Protein AF-A0A5P2HBA6-F1 (afdb_monomer_lite)

Radius of gyration: 12.89 Å; chains: 1; bounding box: 33×20×37 Å

pLDDT: mean 88.36, std 14.27, range [44.12, 98.25]

Sequence (78 aa):
MTTFFPTLPASPYTVAVYPIQQEPGVWFPTYLIRRYAAGIERVVANVTMRGSTHRTKCEAIRAGMTAGAAEIRKLGRA

Organism: NCBI:txid82633

Secondary structure (DSSP, 8-state):
--EEEES-TT-SEEEEEEEEEEETTEEEEEEEEEEEETTEEEEEEEEE-TT--BSSHHHHHHHHHHHHHHHHHHHTT-

Structure (mmCIF, N/CA/C/O backbone):
data_AF-A0A5P2HBA6-F1
#
_entry.id   AF-A0A5P2HBA6-F1
#
loop_
_atom_site.group_PDB
_atom_site.id
_atom_site.type_symbol
_atom_site.label_atom_id
_atom_site.label_alt_id
_atom_site.label_comp_id
_atom_site.label_asym_id
_atom_site.label_entity_id
_atom_site.label_seq_id
_atom_site.pdbx_PDB_ins_code
_atom_site.Cartn_x
_atom_site.Cartn_y
_atom_site.Cartn_z
_atom_site.occupancy
_atom_site.B_iso_or_equiv
_atom_site.auth_seq_id
_atom_site.auth_comp_id
_atom_site.auth_asym_id
_at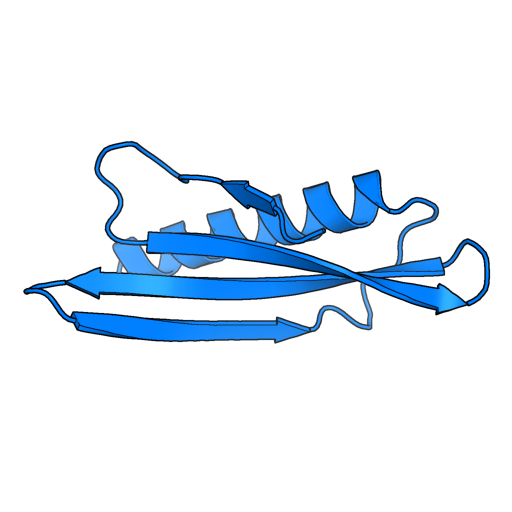om_site.auth_atom_id
_atom_site.pdbx_PDB_model_num
ATOM 1 N N . MET A 1 1 ? 13.243 2.053 0.570 1.00 44.12 1 MET A N 1
ATOM 2 C CA . MET A 1 1 ? 12.609 3.253 1.158 1.00 44.12 1 MET A CA 1
ATOM 3 C C . MET A 1 1 ? 11.104 3.049 1.126 1.00 44.12 1 MET A C 1
ATOM 5 O O . MET A 1 1 ? 10.526 3.096 0.048 1.00 44.12 1 MET A O 1
ATOM 9 N N . THR A 1 2 ? 10.527 2.692 2.272 1.00 49.56 2 THR A N 1
ATOM 10 C CA . THR A 1 2 ? 9.084 2.490 2.476 1.00 49.56 2 THR A CA 1
ATOM 11 C C . THR A 1 2 ? 8.425 3.854 2.611 1.00 49.56 2 THR A C 1
ATOM 13 O O . THR A 1 2 ? 8.915 4.672 3.387 1.00 49.56 2 THR A O 1
ATOM 16 N N . THR A 1 3 ? 7.347 4.117 1.877 1.00 55.94 3 THR A N 1
ATOM 17 C CA . THR A 1 3 ? 6.605 5.374 2.024 1.00 55.94 3 THR A CA 1
ATOM 18 C C . THR A 1 3 ? 5.248 5.071 2.641 1.00 55.94 3 THR A C 1
ATOM 20 O O . THR A 1 3 ? 4.435 4.356 2.055 1.00 55.94 3 THR A O 1
ATOM 23 N N . PHE A 1 4 ? 5.049 5.567 3.860 1.00 53.38 4 PHE A N 1
ATOM 24 C CA . PHE A 1 4 ? 3.781 5.516 4.575 1.00 53.38 4 PHE A CA 1
ATOM 25 C C . PHE A 1 4 ? 3.047 6.824 4.330 1.00 53.38 4 PHE A C 1
ATOM 27 O O . PHE A 1 4 ? 3.622 7.897 4.503 1.00 53.38 4 PHE A O 1
ATOM 34 N N . PHE A 1 5 ? 1.780 6.733 3.954 1.00 56.03 5 PHE A N 1
ATOM 35 C CA . PHE A 1 5 ? 0.943 7.905 3.765 1.00 56.03 5 PHE A CA 1
ATOM 36 C C . PHE A 1 5 ? -0.296 7.771 4.655 1.00 56.03 5 PHE A C 1
ATOM 38 O O . PHE A 1 5 ? -1.051 6.803 4.501 1.00 56.03 5 PHE A O 1
ATOM 45 N N . PRO A 1 6 ? -0.523 8.700 5.601 1.00 55.53 6 PRO A N 1
ATOM 46 C CA . PRO A 1 6 ? -1.791 8.755 6.311 1.00 55.53 6 PRO A CA 1
ATOM 47 C C . PRO A 1 6 ? -2.890 9.072 5.294 1.00 55.53 6 PRO A C 1
ATOM 49 O O . PRO A 1 6 ? -2.783 10.028 4.529 1.00 55.53 6 PRO A O 1
ATOM 52 N N . THR A 1 7 ? -3.925 8.234 5.237 1.00 55.66 7 THR A N 1
ATOM 53 C CA . THR A 1 7 ? -4.973 8.376 4.215 1.00 55.66 7 THR A CA 1
ATOM 54 C C . THR A 1 7 ? -5.978 9.472 4.561 1.00 55.66 7 THR A C 1
ATOM 56 O O . THR A 1 7 ? -6.437 10.144 3.645 1.00 55.66 7 THR A O 1
ATOM 59 N N . LEU A 1 8 ? -6.245 9.700 5.857 1.00 56.88 8 LEU A N 1
ATOM 60 C CA . LEU A 1 8 ? -6.972 10.832 6.457 1.00 56.88 8 LEU A CA 1
ATOM 61 C C . LEU A 1 8 ? -6.604 10.921 7.958 1.00 56.88 8 LEU A C 1
ATOM 63 O O . LEU A 1 8 ? -6.386 9.868 8.560 1.00 56.88 8 LEU A O 1
ATOM 67 N N . PRO A 1 9 ? -6.608 12.106 8.603 1.00 57.16 9 PRO A N 1
ATOM 68 C CA . PRO A 1 9 ? -6.274 12.256 10.030 1.00 57.16 9 PRO A CA 1
ATOM 69 C C . PRO A 1 9 ? -7.203 11.498 11.005 1.00 57.16 9 PRO A C 1
ATOM 71 O O . PRO A 1 9 ? -6.852 11.348 12.169 1.00 57.16 9 PRO A O 1
ATOM 74 N N . ALA A 1 10 ? -8.350 10.983 10.540 1.00 65.62 10 ALA A N 1
ATOM 75 C CA . ALA A 1 10 ? -9.304 10.195 11.332 1.00 65.62 10 ALA A CA 1
ATOM 76 C C . ALA A 1 10 ? -9.473 8.733 10.855 1.00 65.62 10 ALA A C 1
ATOM 78 O O . ALA A 1 10 ? -10.298 7.998 11.394 1.00 65.62 10 ALA A O 1
ATOM 79 N N . SER A 1 11 ? -8.735 8.295 9.827 1.00 76.44 11 SER A N 1
ATOM 80 C CA . SER A 1 11 ? -8.829 6.913 9.339 1.00 76.44 11 SER A CA 1
ATOM 81 C C . SER A 1 11 ? -8.013 5.989 10.246 1.00 76.44 11 SER A C 1
ATOM 83 O O . SER A 1 11 ? -6.815 6.230 10.407 1.00 76.44 11 SER A O 1
ATOM 85 N N . PRO A 1 12 ? -8.581 4.888 10.781 1.00 88.69 12 PRO A N 1
ATOM 86 C CA . PRO A 1 12 ? -7.797 3.901 11.521 1.00 88.69 12 PRO A CA 1
ATOM 87 C C . PRO A 1 12 ? -6.864 3.102 10.598 1.00 88.69 12 PRO A C 1
ATOM 89 O O . PRO A 1 12 ? -6.178 2.198 11.069 1.00 88.69 12 PRO A O 1
ATOM 92 N N . TYR A 1 13 ? -6.865 3.385 9.289 1.00 91.06 13 TYR A N 1
ATOM 93 C CA . TYR A 1 13 ? -6.126 2.646 8.280 1.00 91.06 13 TYR A CA 1
ATOM 94 C C . TYR A 1 13 ? -4.902 3.405 7.760 1.00 91.06 13 TYR A C 1
ATOM 96 O O . TYR A 1 13 ? -4.988 4.567 7.349 1.00 91.06 13 TYR A O 1
ATOM 104 N N . THR A 1 14 ? -3.780 2.700 7.659 1.00 91.19 14 THR A N 1
ATOM 105 C CA . THR A 1 14 ? -2.569 3.154 6.967 1.00 91.19 14 THR A CA 1
ATOM 106 C C . THR A 1 14 ? -2.337 2.323 5.710 1.00 91.19 14 THR A C 1
ATOM 108 O O . THR A 1 14 ? -2.670 1.139 5.676 1.00 91.19 14 THR A O 1
ATOM 111 N N . VAL A 1 15 ? -1.765 2.942 4.671 1.00 92.25 15 VAL A N 1
ATOM 112 C CA . VAL A 1 15 ? -1.298 2.246 3.462 1.00 92.25 15 VAL A CA 1
ATOM 113 C C . VAL A 1 15 ? 0.212 2.406 3.365 1.00 92.25 15 VAL A C 1
ATOM 115 O O . VAL A 1 15 ? 0.729 3.525 3.390 1.00 92.25 15 VAL A O 1
ATOM 118 N N . ALA A 1 16 ? 0.913 1.287 3.228 1.00 93.94 16 ALA A N 1
ATOM 119 C CA . ALA A 1 16 ? 2.313 1.241 2.834 1.00 93.94 16 ALA A CA 1
ATOM 120 C C . ALA A 1 16 ? 2.403 0.714 1.404 1.00 93.94 16 ALA A C 1
ATOM 122 O O . ALA A 1 16 ? 1.798 -0.313 1.094 1.00 93.94 16 ALA A O 1
ATOM 123 N N . VAL A 1 17 ? 3.159 1.392 0.540 1.00 96.38 17 VAL A N 1
ATOM 124 C CA . VAL A 1 17 ? 3.364 0.955 -0.848 1.00 96.38 17 VAL A CA 1
ATOM 125 C C . VAL A 1 17 ? 4.833 0.638 -1.089 1.00 96.38 17 VAL A C 1
ATOM 127 O O . VAL A 1 17 ? 5.728 1.424 -0.777 1.00 96.38 17 VAL A O 1
ATOM 130 N N . TYR A 1 18 ? 5.059 -0.524 -1.688 1.00 96.31 18 TYR A N 1
ATOM 131 C CA . TYR A 1 18 ? 6.351 -1.072 -2.054 1.00 96.31 18 TYR A CA 1
ATOM 132 C C . TYR A 1 18 ? 6.395 -1.220 -3.575 1.00 96.31 18 TYR A C 1
ATOM 134 O O . TYR A 1 18 ? 5.789 -2.144 -4.122 1.00 96.31 18 TYR A O 1
ATOM 142 N N . PRO A 1 19 ? 7.071 -0.311 -4.291 1.00 96.06 19 PRO A N 1
ATOM 143 C CA . PRO A 1 19 ? 7.315 -0.503 -5.709 1.00 96.06 19 PRO A CA 1
ATOM 144 C C . PRO A 1 19 ? 8.389 -1.581 -5.883 1.00 96.06 19 PRO A C 1
ATOM 146 O O . PRO A 1 19 ? 9.489 -1.463 -5.339 1.00 96.06 19 PRO A O 1
ATOM 149 N N . ILE A 1 20 ? 8.072 -2.620 -6.643 1.00 97.12 20 ILE A N 1
ATOM 150 C CA . ILE A 1 20 ? 8.979 -3.718 -6.961 1.00 97.12 20 ILE A CA 1
ATOM 151 C C . ILE A 1 20 ? 9.383 -3.574 -8.420 1.00 97.12 20 ILE A C 1
ATOM 153 O O . ILE A 1 20 ? 8.527 -3.450 -9.294 1.00 97.12 20 ILE A O 1
ATOM 157 N N . GLN A 1 21 ? 10.687 -3.574 -8.673 1.00 97.62 21 GLN A N 1
ATOM 158 C CA . GLN A 1 21 ? 11.222 -3.607 -10.023 1.00 97.62 21 GLN A CA 1
ATOM 159 C C . GLN A 1 21 ? 11.342 -5.066 -10.464 1.00 97.62 21 GLN A C 1
ATOM 161 O O . GLN A 1 21 ? 12.111 -5.817 -9.871 1.00 97.62 21 GLN A O 1
ATOM 166 N N . GLN A 1 22 ? 10.558 -5.474 -11.462 1.00 93.38 22 GLN A N 1
ATOM 167 C CA . GLN A 1 22 ? 10.643 -6.819 -12.035 1.00 93.38 22 GLN A CA 1
ATOM 168 C C . GLN A 1 22 ? 11.845 -6.928 -12.976 1.00 93.38 22 GLN A C 1
ATOM 170 O O . GLN A 1 22 ? 12.622 -7.871 -12.891 1.00 93.38 22 GLN A O 1
ATOM 175 N N . GLU A 1 23 ? 11.990 -5.928 -13.843 1.00 95.62 23 GLU A N 1
ATOM 176 C CA . GLU A 1 23 ? 13.036 -5.799 -14.857 1.00 95.62 23 GLU A CA 1
ATOM 177 C C . GLU A 1 23 ? 13.489 -4.330 -14.929 1.00 95.62 23 GLU A C 1
ATOM 179 O O . GLU A 1 23 ? 12.792 -3.437 -14.424 1.00 95.62 23 GLU A O 1
ATOM 184 N N . PRO A 1 24 ? 14.649 -4.018 -15.535 1.00 96.81 24 PRO A N 1
ATOM 185 C CA . PRO A 1 24 ? 15.054 -2.639 -15.804 1.00 96.81 24 PRO A CA 1
ATOM 186 C C . PRO A 1 24 ? 13.913 -1.810 -16.426 1.00 96.81 24 PRO A C 1
ATOM 188 O O . PRO A 1 24 ? 13.442 -2.104 -17.516 1.00 96.81 24 PRO A O 1
ATOM 191 N N . GLY A 1 25 ? 13.429 -0.786 -15.710 1.00 96.62 25 GLY A N 1
ATOM 192 C CA . GLY A 1 25 ? 12.317 0.059 -16.168 1.00 96.62 25 GLY A CA 1
ATOM 193 C C . GLY A 1 25 ? 10.903 -0.526 -16.032 1.00 96.62 25 GLY A C 1
ATOM 194 O O . GLY A 1 25 ? 9.956 0.164 -16.390 1.00 96.62 25 GLY A O 1
ATOM 195 N N . VAL A 1 26 ? 10.719 -1.733 -15.486 1.00 97.75 26 VAL A N 1
ATOM 196 C CA . VAL A 1 26 ? 9.394 -2.345 -15.275 1.00 97.75 26 VAL A CA 1
ATOM 197 C C . VAL A 1 26 ? 9.107 -2.465 -13.784 1.00 97.75 26 VAL A C 1
ATOM 199 O O . VAL A 1 26 ? 9.734 -3.248 -13.069 1.00 97.75 26 VAL A O 1
ATOM 202 N N . TRP A 1 27 ? 8.135 -1.690 -13.315 1.00 98.25 27 TRP A N 1
ATOM 203 C CA . TRP A 1 27 ? 7.765 -1.584 -11.907 1.00 98.25 27 TRP A CA 1
ATOM 204 C C . TRP A 1 27 ? 6.330 -2.030 -11.681 1.00 98.25 27 TRP A C 1
ATOM 206 O O . TRP A 1 27 ? 5.453 -1.656 -12.447 1.00 98.25 27 TRP A O 1
ATOM 216 N N . PHE A 1 28 ? 6.051 -2.728 -10.589 1.00 97.88 28 PHE A N 1
ATOM 217 C CA . PHE A 1 28 ? 4.682 -2.966 -10.133 1.00 97.88 28 PHE A CA 1
ATOM 218 C C . PHE A 1 28 ? 4.559 -2.665 -8.634 1.00 97.88 28 PHE A C 1
ATOM 220 O O . PHE A 1 28 ? 5.527 -2.835 -7.885 1.00 97.88 28 PHE A O 1
ATOM 227 N N . PRO A 1 29 ? 3.399 -2.194 -8.153 1.00 97.56 29 PRO A N 1
ATOM 228 C CA . PRO A 1 29 ? 3.201 -1.972 -6.732 1.00 97.56 29 PRO A CA 1
ATOM 229 C C . PRO A 1 29 ? 2.790 -3.241 -5.990 1.00 97.56 29 PRO A C 1
ATOM 231 O O . PRO A 1 29 ? 1.973 -4.039 -6.447 1.00 97.56 29 PRO A O 1
ATOM 234 N N . THR A 1 30 ? 3.299 -3.372 -4.773 1.00 97.94 30 THR A N 1
ATOM 235 C CA . THR A 1 30 ? 2.645 -4.114 -3.694 1.00 97.94 30 THR A CA 1
ATOM 236 C C . THR A 1 30 ? 2.202 -3.111 -2.647 1.00 97.94 30 THR A C 1
ATOM 238 O O . THR A 1 30 ? 2.981 -2.228 -2.294 1.00 97.94 30 THR A O 1
ATOM 241 N N . TYR A 1 31 ? 0.976 -3.212 -2.149 1.00 96.25 31 TYR A N 1
ATOM 242 C CA . TYR A 1 31 ? 0.513 -2.366 -1.055 1.00 96.25 31 TYR A CA 1
ATOM 243 C C . TYR A 1 31 ? 0.015 -3.200 0.117 1.00 96.25 31 TYR A C 1
ATOM 245 O O . TYR A 1 31 ? -0.512 -4.300 -0.045 1.00 96.25 31 TYR A O 1
ATOM 253 N N . LEU A 1 32 ? 0.186 -2.649 1.311 1.00 96.56 32 LEU A N 1
ATOM 254 C CA . LEU A 1 32 ? -0.206 -3.265 2.562 1.00 96.56 32 LEU A CA 1
ATOM 255 C C . LEU A 1 32 ? -1.046 -2.271 3.357 1.00 96.56 32 LEU A C 1
ATOM 257 O O . LEU A 1 32 ? -0.644 -1.121 3.538 1.00 96.56 32 LEU A O 1
ATOM 261 N N . ILE A 1 33 ? -2.211 -2.721 3.816 1.00 95.06 33 ILE A N 1
ATOM 262 C CA . ILE A 1 33 ? -3.134 -1.928 4.625 1.00 95.06 33 ILE A CA 1
ATOM 263 C C . ILE A 1 33 ? -3.106 -2.463 6.042 1.00 95.06 33 ILE A C 1
ATOM 265 O O . ILE A 1 33 ? -3.314 -3.660 6.271 1.00 95.06 33 ILE A O 1
ATOM 269 N N . ARG A 1 34 ? -2.886 -1.566 6.997 1.00 94.00 34 ARG A N 1
ATOM 270 C CA . ARG A 1 34 ? -2.961 -1.882 8.422 1.00 94.00 34 ARG A CA 1
ATOM 271 C C . ARG A 1 34 ? -4.072 -1.083 9.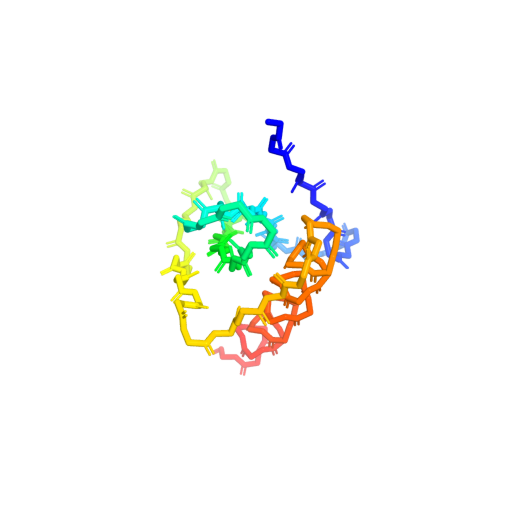056 1.00 94.00 34 ARG A C 1
ATOM 273 O O . ARG A 1 34 ? -4.259 0.076 8.708 1.00 94.00 34 ARG A O 1
ATOM 280 N N . ARG A 1 35 ? -4.792 -1.698 9.982 1.00 92.94 35 ARG A N 1
ATOM 281 C CA . ARG A 1 35 ? -5.780 -1.046 10.833 1.00 92.94 35 ARG A CA 1
ATOM 282 C C . ARG A 1 35 ? -5.229 -0.975 12.247 1.00 92.94 35 ARG A C 1
ATOM 284 O O . ARG A 1 35 ? -4.852 -2.011 12.792 1.00 92.94 35 ARG A O 1
ATOM 291 N N . TYR A 1 36 ? -5.226 0.210 12.838 1.00 88.50 36 TYR A N 1
ATOM 292 C CA . TYR A 1 36 ? -4.948 0.395 14.255 1.00 88.50 36 TYR A CA 1
ATOM 293 C C . TYR A 1 36 ? -6.260 0.627 15.003 1.00 88.50 36 TYR A C 1
ATOM 295 O O . TYR A 1 36 ? -7.006 1.554 14.690 1.00 88.50 36 TYR A O 1
ATOM 303 N N . ALA A 1 37 ? -6.574 -0.233 15.968 1.00 85.81 37 ALA A N 1
ATOM 304 C CA . ALA A 1 37 ? -7.766 -0.095 16.799 1.00 85.81 37 ALA A CA 1
ATOM 305 C C . ALA A 1 37 ? -7.509 -0.670 18.192 1.00 85.81 37 ALA A C 1
ATOM 307 O O . ALA A 1 37 ? -6.957 -1.762 18.314 1.00 85.81 37 ALA A O 1
ATOM 308 N N . ALA A 1 38 ? -7.929 0.060 19.231 1.00 86.06 38 ALA A N 1
ATOM 309 C CA . ALA A 1 38 ? -7.788 -0.350 20.632 1.00 86.06 38 ALA A CA 1
ATOM 310 C C . ALA A 1 38 ? -6.353 -0.780 21.010 1.00 86.06 38 ALA A C 1
ATOM 312 O O . ALA A 1 38 ? -6.151 -1.784 21.685 1.00 86.06 38 ALA A O 1
ATOM 313 N N . GLY A 1 39 ? -5.345 -0.048 20.526 1.00 87.56 39 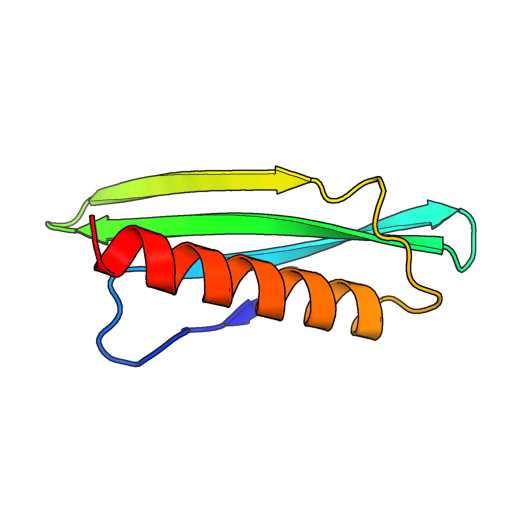GLY A N 1
ATOM 314 C CA . GLY A 1 39 ? -3.939 -0.346 20.814 1.00 87.56 39 GLY A CA 1
ATOM 315 C C . GLY A 1 39 ? -3.310 -1.442 19.942 1.00 87.56 39 GLY A C 1
ATOM 316 O O . GLY A 1 39 ? -2.110 -1.680 20.048 1.00 87.56 39 GLY A O 1
ATOM 317 N N . ILE A 1 40 ? -4.089 -2.103 19.076 1.00 89.75 40 ILE A N 1
ATOM 318 C CA . ILE A 1 40 ? -3.652 -3.260 18.286 1.00 89.75 40 ILE A CA 1
ATOM 319 C C . ILE A 1 40 ? -3.551 -2.885 16.805 1.00 89.75 40 ILE A C 1
ATOM 321 O O . ILE A 1 40 ? -4.509 -2.389 16.208 1.00 89.75 40 ILE A O 1
ATOM 325 N N . GLU A 1 41 ? -2.405 -3.189 16.194 1.00 90.56 41 GLU A N 1
ATOM 326 C CA . GLU A 1 41 ? -2.201 -3.124 14.745 1.00 90.56 41 GLU A CA 1
ATOM 327 C C . GLU A 1 41 ? -2.562 -4.473 14.101 1.00 90.56 41 GLU A C 1
ATOM 329 O O . GLU A 1 41 ? -2.112 -5.530 14.544 1.00 90.56 41 GLU A O 1
ATOM 334 N N . ARG A 1 42 ? -3.378 -4.456 13.041 1.00 93.88 42 ARG A N 1
ATOM 335 C CA . ARG A 1 42 ? -3.714 -5.646 12.243 1.00 93.88 42 ARG A CA 1
ATOM 336 C C . ARG A 1 42 ? -3.507 -5.374 10.765 1.00 93.88 42 ARG A C 1
ATOM 338 O O . ARG A 1 42 ? -3.978 -4.359 10.258 1.00 93.88 42 ARG A O 1
ATOM 345 N N . VAL A 1 43 ? -2.866 -6.298 10.055 1.00 94.25 43 VAL A N 1
ATOM 346 C CA . VAL A 1 43 ? -2.827 -6.269 8.587 1.00 94.25 43 VAL A CA 1
ATOM 347 C C . VAL A 1 43 ? -4.183 -6.734 8.068 1.00 94.25 43 VAL A C 1
ATOM 349 O O . VAL A 1 43 ? -4.616 -7.839 8.380 1.00 94.25 43 VAL A O 1
ATOM 352 N N . VAL A 1 44 ? -4.855 -5.883 7.298 1.00 95.06 44 VAL A N 1
ATOM 353 C CA . VAL A 1 44 ? -6.192 -6.160 6.740 1.00 95.06 44 VAL A CA 1
ATOM 354 C C . VAL A 1 44 ? -6.164 -6.361 5.227 1.00 95.06 44 VAL A C 1
ATOM 356 O O . VAL A 1 44 ? -7.095 -6.932 4.674 1.00 95.06 44 VAL A O 1
ATOM 359 N N . ALA A 1 45 ? -5.087 -5.943 4.557 1.00 95.75 45 ALA A N 1
ATOM 360 C CA . ALA A 1 45 ? -4.830 -6.289 3.164 1.00 95.75 45 ALA A CA 1
ATOM 361 C C . ALA A 1 45 ? -3.323 -6.333 2.887 1.00 95.75 45 ALA A C 1
ATOM 363 O O . ALA A 1 45 ? -2.568 -5.501 3.391 1.00 95.75 45 ALA A O 1
ATOM 364 N N . ASN A 1 46 ? -2.898 -7.275 2.050 1.00 96.94 46 ASN A N 1
ATOM 365 C CA . ASN A 1 46 ? -1.557 -7.343 1.480 1.00 96.94 46 ASN A CA 1
ATOM 366 C C . ASN A 1 46 ? -1.701 -7.789 0.024 1.00 96.94 46 ASN A C 1
ATOM 368 O O . ASN A 1 46 ? -2.025 -8.946 -0.237 1.00 96.94 46 ASN A O 1
ATOM 372 N N . VAL A 1 47 ? -1.551 -6.853 -0.910 1.00 97.62 47 VAL A N 1
ATOM 373 C CA . VAL A 1 47 ? -1.911 -7.062 -2.314 1.00 97.62 47 VAL A CA 1
ATOM 374 C C . VAL A 1 47 ? -0.725 -6.744 -3.205 1.00 97.62 47 VAL A C 1
ATOM 376 O O . VAL A 1 47 ? -0.203 -5.630 -3.207 1.00 97.62 47 VAL A O 1
ATOM 379 N N . THR A 1 48 ? -0.337 -7.725 -4.012 1.00 97.88 48 THR A N 1
ATOM 380 C CA . THR A 1 48 ? 0.701 -7.597 -5.036 1.00 97.88 48 THR A CA 1
ATOM 381 C C . THR A 1 48 ? 0.046 -7.423 -6.404 1.00 97.88 48 THR A C 1
ATOM 383 O O . THR A 1 48 ? -0.617 -8.330 -6.901 1.00 97.88 48 THR A O 1
A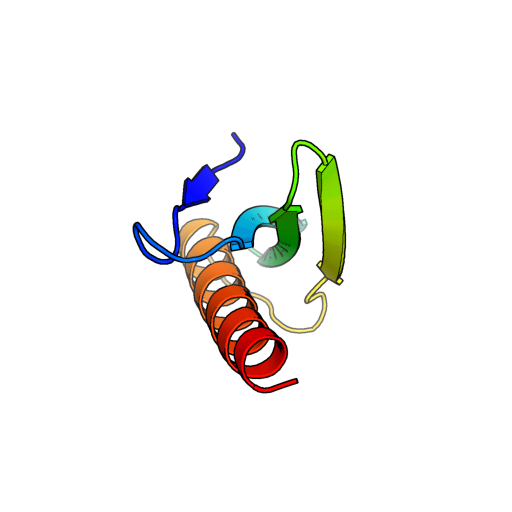TOM 386 N N . MET A 1 49 ? 0.262 -6.282 -7.056 1.00 96.88 49 MET A N 1
ATOM 387 C CA . MET A 1 49 ? -0.361 -5.953 -8.342 1.00 96.88 49 MET A CA 1
ATOM 388 C C . MET A 1 49 ? 0.533 -6.352 -9.528 1.00 96.88 49 MET A C 1
ATOM 390 O O . MET A 1 49 ? 0.849 -5.516 -10.368 1.00 96.88 49 MET A O 1
ATOM 394 N N . ARG A 1 50 ? 0.959 -7.624 -9.618 1.00 95.19 50 ARG A N 1
ATOM 395 C CA . ARG A 1 50 ? 1.922 -8.086 -10.652 1.00 95.19 50 ARG A CA 1
ATOM 396 C C . ARG A 1 50 ? 1.488 -7.790 -12.093 1.00 95.19 50 ARG A C 1
ATOM 398 O O . ARG A 1 50 ? 2.338 -7.536 -12.933 1.00 95.19 50 ARG A O 1
ATOM 405 N N . GLY A 1 51 ? 0.182 -7.806 -12.371 1.00 94.56 51 GLY A N 1
ATOM 406 C CA . GLY A 1 51 ? -0.366 -7.479 -13.695 1.00 94.56 51 GLY A CA 1
ATOM 407 C C . GLY A 1 51 ? -0.438 -5.979 -14.012 1.00 94.56 51 GLY A C 1
ATOM 408 O O . GLY A 1 51 ? -0.757 -5.619 -15.138 1.00 94.56 51 GLY A O 1
ATOM 409 N N . SER A 1 52 ? -0.160 -5.101 -13.042 1.00 94.81 52 SER A N 1
ATOM 410 C CA . SER A 1 52 ? -0.189 -3.642 -13.201 1.00 94.81 52 SER A CA 1
ATOM 411 C C . SER A 1 52 ? 1.236 -3.102 -13.233 1.00 94.81 52 SER A C 1
ATOM 413 O O . SER A 1 52 ? 1.793 -2.717 -12.202 1.00 94.81 52 SER A O 1
ATOM 415 N N . THR A 1 53 ? 1.836 -3.102 -14.420 1.00 97.31 53 THR A N 1
ATOM 416 C CA . THR A 1 53 ? 3.208 -2.636 -14.621 1.00 97.31 53 THR A CA 1
ATOM 417 C C . THR A 1 53 ? 3.264 -1.167 -15.041 1.00 97.31 53 THR A C 1
ATOM 419 O O . THR A 1 53 ? 2.370 -0.630 -15.693 1.00 97.31 53 THR A O 1
ATOM 422 N N . HIS A 1 54 ? 4.341 -0.497 -14.642 1.00 97.50 54 HIS A N 1
ATOM 423 C CA . HIS A 1 54 ? 4.594 0.923 -14.846 1.00 97.50 54 HIS A CA 1
ATOM 424 C C . HIS A 1 54 ? 6.054 1.147 -15.237 1.00 97.50 54 HIS A C 1
ATOM 426 O O . HIS A 1 54 ? 6.932 0.370 -14.857 1.00 97.50 54 HIS A O 1
ATOM 432 N N . ARG A 1 55 ? 6.327 2.231 -15.971 1.00 97.38 55 ARG A N 1
ATOM 433 C CA . ARG A 1 55 ? 7.677 2.526 -16.480 1.00 97.38 55 ARG A CA 1
ATOM 434 C C . ARG A 1 55 ? 8.578 3.146 -15.420 1.00 97.38 55 ARG A C 1
ATOM 436 O O . ARG A 1 55 ? 9.802 3.103 -15.518 1.00 97.38 55 ARG A O 1
ATOM 443 N N . THR A 1 56 ? 7.977 3.729 -14.387 1.00 97.38 56 THR A N 1
ATOM 444 C CA . THR A 1 56 ? 8.711 4.386 -13.308 1.00 97.38 56 THR A CA 1
ATOM 445 C C . THR A 1 56 ? 8.267 3.908 -11.932 1.00 97.38 56 THR A C 1
ATOM 447 O O . THR A 1 56 ? 7.105 3.577 -11.685 1.00 97.38 56 THR A O 1
ATOM 450 N N . LYS A 1 57 ? 9.202 3.974 -10.981 1.00 96.88 57 LYS A N 1
ATOM 451 C CA . LYS A 1 57 ? 8.934 3.735 -9.561 1.00 96.88 57 LYS A CA 1
ATOM 452 C C . LYS A 1 57 ? 7.812 4.635 -9.026 1.00 96.88 57 LYS A C 1
ATOM 454 O O . LYS A 1 57 ? 6.966 4.172 -8.267 1.00 96.88 57 LYS A O 1
ATOM 459 N N . CYS A 1 58 ? 7.798 5.911 -9.416 1.00 96.69 58 CYS A N 1
ATOM 460 C CA . CYS A 1 58 ? 6.806 6.885 -8.953 1.00 96.69 58 CYS A CA 1
ATOM 461 C C . CYS A 1 58 ? 5.390 6.554 -9.441 1.00 96.69 58 CYS A C 1
ATOM 463 O O . CYS A 1 58 ? 4.435 6.697 -8.682 1.00 96.69 58 CYS A O 1
ATOM 465 N N . GLU A 1 59 ? 5.243 6.089 -10.683 1.00 97.19 59 GLU A N 1
ATOM 466 C CA . GLU A 1 59 ? 3.957 5.618 -11.207 1.00 97.19 59 GLU A CA 1
ATOM 467 C C . GLU A 1 59 ? 3.456 4.392 -10.450 1.00 97.19 59 GLU A C 1
ATOM 469 O O . GLU A 1 59 ? 2.303 4.393 -10.027 1.00 97.19 59 GLU A O 1
ATOM 474 N N . ALA A 1 60 ? 4.325 3.409 -10.193 1.00 97.25 60 ALA A N 1
ATOM 475 C CA . ALA A 1 60 ? 3.963 2.250 -9.384 1.00 97.25 60 ALA A CA 1
ATOM 476 C C . ALA A 1 60 ? 3.520 2.665 -7.972 1.00 97.25 60 ALA A C 1
ATOM 478 O O . ALA A 1 60 ? 2.470 2.226 -7.511 1.00 97.25 60 ALA A O 1
ATOM 479 N N . ILE A 1 61 ? 4.249 3.572 -7.304 1.00 96.19 61 ILE A N 1
ATOM 480 C CA . ILE A 1 61 ? 3.843 4.094 -5.987 1.00 96.19 61 ILE A CA 1
ATOM 481 C C . ILE A 1 61 ? 2.453 4.735 -6.057 1.00 96.19 61 ILE A C 1
ATOM 483 O O . ILE A 1 61 ? 1.595 4.405 -5.240 1.00 96.19 61 ILE A O 1
ATOM 487 N N . ARG A 1 62 ? 2.207 5.624 -7.029 1.00 96.31 62 ARG A N 1
ATOM 488 C CA . ARG A 1 62 ? 0.902 6.288 -7.189 1.00 96.31 62 ARG A CA 1
ATOM 489 C C . ARG A 1 62 ? -0.220 5.286 -7.452 1.00 96.31 62 ARG A C 1
ATOM 491 O O . ARG A 1 62 ? -1.277 5.406 -6.844 1.00 96.31 62 ARG A O 1
ATOM 498 N N . ALA A 1 63 ? 0.014 4.285 -8.297 1.00 96.75 63 ALA A N 1
ATOM 499 C CA . ALA A 1 63 ? -0.965 3.239 -8.577 1.00 96.75 63 ALA A CA 1
ATOM 500 C C . ALA A 1 63 ? -1.299 2.416 -7.322 1.00 96.75 63 A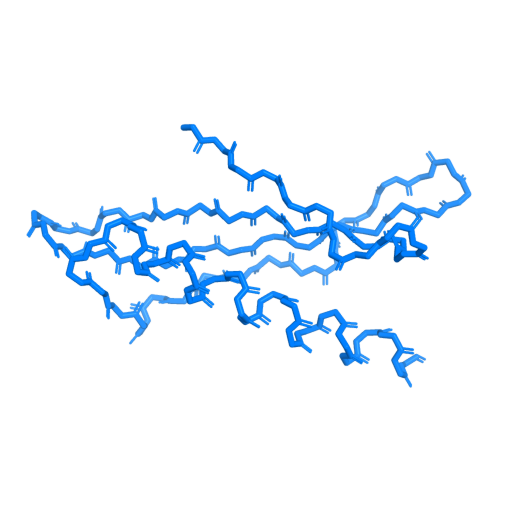LA A C 1
ATOM 502 O O . ALA A 1 63 ? -2.474 2.249 -6.997 1.00 96.75 63 ALA A O 1
ATOM 503 N N . GLY A 1 64 ? -0.283 1.984 -6.565 1.00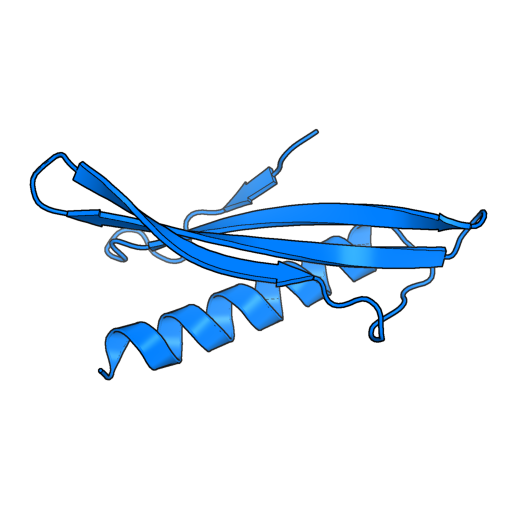 96.62 64 GLY A N 1
ATOM 504 C CA . GLY A 1 64 ? -0.480 1.274 -5.298 1.00 96.62 64 GLY A CA 1
ATOM 505 C C . GLY A 1 64 ? -1.192 2.127 -4.245 1.00 96.62 64 GLY A C 1
ATOM 506 O O . GLY A 1 64 ? -2.051 1.626 -3.525 1.00 96.62 64 GLY A O 1
ATOM 507 N N . MET A 1 65 ? -0.898 3.428 -4.199 1.00 94.50 65 MET A N 1
ATOM 508 C CA . MET A 1 65 ? -1.572 4.381 -3.315 1.00 94.50 65 MET A CA 1
ATOM 509 C C . MET A 1 65 ? -3.052 4.531 -3.659 1.00 94.50 65 MET A C 1
ATOM 511 O O . MET A 1 65 ? -3.899 4.446 -2.772 1.00 94.50 65 MET A O 1
ATOM 515 N N . THR A 1 66 ? -3.378 4.714 -4.940 1.00 95.62 66 THR A N 1
ATOM 516 C CA . THR A 1 66 ? -4.766 4.826 -5.401 1.00 95.62 66 THR A CA 1
ATOM 517 C C . THR A 1 66 ? -5.544 3.538 -5.134 1.00 95.62 66 THR A C 1
ATOM 519 O O . THR A 1 66 ? -6.662 3.604 -4.620 1.00 95.62 66 THR A O 1
ATOM 522 N N . ALA A 1 67 ? -4.952 2.374 -5.419 1.00 96.44 67 ALA A N 1
ATOM 523 C CA . ALA A 1 67 ? -5.572 1.077 -5.155 1.00 96.44 67 ALA A CA 1
ATOM 524 C C . ALA A 1 67 ? -5.800 0.848 -3.650 1.00 96.44 67 ALA A C 1
ATOM 526 O O . ALA A 1 67 ? -6.914 0.526 -3.238 1.00 96.44 67 ALA A O 1
ATOM 527 N N . GLY A 1 68 ? -4.786 1.101 -2.816 1.00 94.81 68 GLY A N 1
ATOM 528 C CA . GLY A 1 68 ? -4.896 0.980 -1.363 1.00 94.81 68 GLY A CA 1
ATOM 529 C C . GLY A 1 68 ? -5.929 1.936 -0.760 1.00 94.81 68 GLY A C 1
ATOM 530 O O . GLY A 1 68 ? -6.729 1.533 0.082 1.00 94.81 68 GLY A O 1
ATOM 531 N N . ALA A 1 69 ? -5.985 3.186 -1.230 1.00 92.38 69 ALA A N 1
ATOM 532 C CA . ALA A 1 69 ? -6.995 4.150 -0.798 1.00 92.38 69 ALA A CA 1
ATOM 533 C C . ALA A 1 69 ? -8.416 3.736 -1.217 1.00 92.38 69 ALA A C 1
ATOM 535 O O . ALA A 1 69 ? -9.365 3.921 -0.454 1.00 92.38 69 ALA A O 1
ATOM 536 N N . ALA A 1 70 ? -8.585 3.169 -2.416 1.00 93.62 70 ALA A N 1
ATOM 537 C CA . ALA A 1 70 ? -9.868 2.625 -2.852 1.00 93.62 70 ALA A CA 1
ATOM 538 C C . ALA A 1 70 ? -10.308 1.445 -1.975 1.00 93.62 70 ALA A C 1
ATOM 540 O O . ALA A 1 70 ? -11.476 1.370 -1.602 1.00 93.62 70 ALA A O 1
ATOM 541 N N . GLU A 1 71 ? -9.381 0.570 -1.591 1.00 94.50 71 GLU A N 1
ATOM 542 C CA . GLU A 1 71 ? -9.669 -0.566 -0.718 1.00 94.50 71 GLU A CA 1
ATOM 543 C C . GLU A 1 71 ? -10.040 -0.125 0.706 1.00 94.50 71 GLU A C 1
ATOM 545 O O . GLU A 1 71 ? -11.028 -0.604 1.256 1.00 94.50 71 GLU A O 1
ATOM 550 N N . ILE A 1 72 ? -9.357 0.880 1.266 1.00 91.88 72 ILE A N 1
ATOM 551 C CA . ILE A 1 72 ? -9.755 1.494 2.547 1.00 91.88 72 ILE A CA 1
ATOM 552 C C . ILE A 1 72 ? -11.189 2.023 2.496 1.00 91.88 72 ILE A C 1
ATOM 554 O O . ILE A 1 72 ? -11.948 1.827 3.444 1.00 91.88 72 ILE A O 1
ATOM 558 N N . ARG A 1 73 ? -11.599 2.664 1.392 1.00 90.94 73 ARG A N 1
ATOM 559 C CA . ARG A 1 73 ? -12.987 3.136 1.243 1.00 90.94 73 ARG A CA 1
ATOM 560 C C . ARG A 1 73 ? -14.001 1.991 1.265 1.00 90.94 73 ARG A C 1
ATOM 562 O O . ARG A 1 73 ? -15.116 2.212 1.726 1.00 90.94 73 ARG A O 1
ATOM 569 N N . LYS A 1 74 ? -13.641 0.795 0.784 1.00 90.25 74 LYS A N 1
ATOM 570 C CA . LYS A 1 74 ? -14.496 -0.400 0.884 1.00 90.25 74 LYS A CA 1
ATOM 571 C C . LYS A 1 74 ? -14.540 -0.922 2.318 1.00 90.25 74 LYS A C 1
ATOM 573 O O . LYS A 1 74 ? -15.624 -1.148 2.836 1.00 90.25 74 LYS A O 1
ATOM 578 N N . LEU A 1 75 ? -13.383 -1.025 2.975 1.00 87.81 75 LEU A N 1
ATOM 579 C CA . LEU A 1 75 ? -13.266 -1.472 4.369 1.00 87.81 75 LEU A CA 1
ATOM 580 C C . LEU A 1 75 ? -13.963 -0.539 5.370 1.00 87.81 75 LEU A C 1
ATOM 582 O O . LEU A 1 75 ? -14.351 -0.980 6.441 1.00 87.81 75 LEU A O 1
ATOM 586 N N . GLY A 1 76 ? -14.106 0.750 5.054 1.00 80.50 76 GLY A N 1
ATOM 587 C CA . GLY A 1 76 ? -14.868 1.701 5.870 1.00 80.50 76 GLY A CA 1
ATOM 588 C C . GLY A 1 76 ? -16.390 1.619 5.697 1.00 80.50 76 GLY A C 1
ATOM 589 O O . GLY A 1 76 ? -17.105 2.289 6.434 1.00 80.50 76 GLY A O 1
ATOM 590 N N . ARG A 1 77 ? -16.886 0.853 4.715 1.00 72.31 77 ARG A N 1
ATOM 591 C CA . ARG A 1 77 ? -18.323 0.612 4.477 1.00 72.31 77 ARG A CA 1
ATOM 592 C C . ARG A 1 77 ? -18.798 -0.758 4.975 1.00 72.31 77 ARG A C 1
ATOM 594 O O . ARG A 1 77 ? -19.999 -1.007 4.924 1.00 72.31 77 ARG A O 1
ATOM 601 N N . ALA A 1 78 ? -17.867 -1.630 5.358 1.00 58.78 78 ALA A N 1
ATOM 602 C CA . ALA A 1 78 ? -18.115 -2.977 5.870 1.00 58.78 78 ALA A CA 1
ATOM 603 C C . ALA A 1 78 ? -18.209 -2.960 7.399 1.00 58.78 78 ALA A C 1
ATOM 605 O O . ALA A 1 78 ? -18.999 -3.767 7.930 1.00 58.78 78 ALA A O 1
#

Foldseek 3Di:
DWDKDDLDPPQQKIKIWDWDDPDQQKTAIWIWIWGDDPNDIDTPDTDTPVVDIGRDSVVRRVVSVVVRSVVSVVVVVD